Protein AF-A0A816CQQ5-F1 (afdb_monomer_lite)

Sequence (92 aa):
MAIEDAISLAICLEKNSFRIEPSFQDYYNQRFDRTKRIVNLARYLGLIVHSQNPILASIGRRFGPFMMKSERLMKMTEDEYYEKCPIPMKPL

pLDDT: mean 75.08, std 12.27, range [40.19, 94.94]

Foldseek 3Di:
DVVLLVVQLVVLCVVVVNDDVSSVVVSCVLPVVLVVVVVVVVVVLCCLCPPPDPVSVVVCVVCVVVCVPDVVNVVVVCCSVAVSRPDHDPDD

Radius of gyration: 17.67 Å; chains: 1; bounding box: 41×20×45 Å

Secondary structure (DSSP, 8-state):
-HHHHHHHHHHHHHHTTT-HHHHHHHHHHHHHHHHHHHHHHHHHHHHHHT--SHHHHHHHHHHHHHHHH-HHHHHHHHIIIIIS-SS-----

Structure (mmCIF, N/CA/C/O backbone):
data_AF-A0A816CQQ5-F1
#
_entry.id   AF-A0A816CQQ5-F1
#
loop_
_atom_site.group_PDB
_atom_site.id
_atom_site.type_symbol
_atom_site.label_atom_id
_atom_site.label_alt_id
_atom_site.label_comp_id
_atom_site.label_asym_id
_atom_site.label_entity_id
_atom_site.label_seq_id
_atom_site.pdbx_PDB_ins_code
_atom_site.Cartn_x
_atom_site.Cartn_y
_atom_site.Cartn_z
_atom_site.occupancy
_atom_site.B_iso_or_equiv
_atom_site.auth_seq_id
_atom_site.auth_comp_id
_atom_site.auth_asym_id
_atom_site.auth_atom_id
_atom_site.pdbx_PDB_model_num
ATOM 1 N N . MET A 1 1 ? -6.757 4.650 -4.550 1.00 72.00 1 MET A N 1
ATOM 2 C CA . MET A 1 1 ? -5.857 4.829 -3.383 1.00 72.00 1 MET A CA 1
ATOM 3 C C . MET A 1 1 ? -6.377 5.841 -2.370 1.00 72.00 1 MET A C 1
ATOM 5 O O . MET A 1 1 ? -6.872 5.380 -1.361 1.00 72.00 1 MET A O 1
ATOM 9 N N . ALA A 1 2 ? -6.372 7.160 -2.617 1.00 76.81 2 ALA A N 1
ATOM 10 C CA . ALA A 1 2 ? -6.735 8.146 -1.577 1.00 76.81 2 ALA A CA 1
ATOM 11 C C . ALA A 1 2 ? -8.143 7.958 -0.964 1.00 76.81 2 ALA A C 1
ATOM 13 O O . ALA A 1 2 ? -8.307 8.026 0.249 1.00 76.81 2 ALA A O 1
ATOM 14 N N . ILE A 1 3 ? -9.154 7.657 -1.788 1.00 81.00 3 ILE A N 1
ATOM 15 C CA . ILE A 1 3 ? -10.514 7.347 -1.304 1.00 81.00 3 ILE A CA 1
ATOM 16 C C . ILE A 1 3 ? -10.524 6.043 -0.490 1.00 81.00 3 ILE A C 1
ATOM 18 O O . ILE A 1 3 ? -11.216 5.945 0.520 1.00 81.00 3 ILE A O 1
ATOM 22 N N . GLU A 1 4 ? -9.720 5.052 -0.891 1.00 77.88 4 GLU A N 1
ATOM 23 C CA . GLU A 1 4 ? -9.642 3.792 -0.152 1.00 77.88 4 GLU A CA 1
ATOM 24 C C . GLU A 1 4 ? -8.974 3.951 1.213 1.00 77.88 4 GLU A C 1
ATOM 26 O O . GLU A 1 4 ? -9.366 3.311 2.187 1.00 77.88 4 GLU A O 1
ATOM 31 N N . ASP A 1 5 ? -7.955 4.803 1.264 1.00 83.56 5 ASP A N 1
ATOM 32 C CA . ASP A 1 5 ? -7.237 5.153 2.480 1.00 83.56 5 ASP A CA 1
ATOM 33 C C . ASP A 1 5 ? -8.174 5.848 3.472 1.00 83.56 5 ASP A C 1
ATOM 35 O O . ASP A 1 5 ? -8.209 5.473 4.641 1.00 83.56 5 ASP A O 1
ATOM 39 N N . ALA A 1 6 ? -9.005 6.781 2.994 1.00 85.44 6 ALA A N 1
ATOM 40 C CA . ALA A 1 6 ? -9.995 7.468 3.820 1.00 85.44 6 ALA A CA 1
ATOM 41 C C . ALA A 1 6 ? -11.024 6.502 4.435 1.00 85.44 6 ALA A C 1
ATOM 43 O O . ALA A 1 6 ? -11.301 6.576 5.630 1.00 85.44 6 ALA A O 1
ATOM 44 N N . ILE A 1 7 ? -11.555 5.564 3.645 1.00 86.75 7 ILE A N 1
ATOM 45 C CA . ILE A 1 7 ? -12.524 4.567 4.129 1.00 86.75 7 ILE A CA 1
ATOM 46 C C . ILE A 1 7 ? -11.856 3.566 5.084 1.00 86.75 7 ILE A C 1
ATOM 48 O O . ILE A 1 7 ? -12.405 3.271 6.143 1.00 86.75 7 ILE A O 1
ATOM 52 N N . SER A 1 8 ? -10.652 3.078 4.763 1.00 86.56 8 SER A N 1
ATOM 53 C CA . SER A 1 8 ? -9.914 2.159 5.645 1.00 86.56 8 SER A CA 1
ATOM 54 C C . SER A 1 8 ? -9.585 2.820 6.987 1.00 86.56 8 SER A C 1
ATOM 56 O O . SER A 1 8 ? -9.712 2.193 8.038 1.00 86.56 8 SER A O 1
ATOM 58 N N . LEU A 1 9 ? -9.204 4.102 6.968 1.00 89.75 9 LEU A N 1
ATOM 59 C CA . LEU A 1 9 ? -8.956 4.885 8.174 1.00 89.75 9 LEU A CA 1
ATOM 60 C C . LEU A 1 9 ? -10.241 5.091 8.987 1.00 89.75 9 LEU A C 1
ATOM 62 O O . LEU A 1 9 ? -10.204 4.940 10.204 1.00 89.75 9 LEU A O 1
ATOM 66 N N . ALA A 1 10 ? -11.375 5.370 8.335 1.00 89.12 10 ALA A N 1
ATOM 67 C CA . ALA A 1 10 ? -12.671 5.499 9.003 1.00 89.12 10 ALA A CA 1
ATOM 68 C C . ALA A 1 10 ? -13.080 4.206 9.734 1.00 89.12 10 ALA A C 1
ATOM 70 O O . ALA A 1 10 ? -13.469 4.260 10.898 1.00 89.12 10 ALA A O 1
ATOM 71 N N . ILE A 1 11 ? -12.895 3.041 9.103 1.00 90.00 11 ILE A N 1
ATOM 72 C CA . ILE A 1 11 ? -13.148 1.731 9.730 1.00 90.00 11 ILE A CA 1
ATOM 73 C C . ILE A 1 11 ? -12.223 1.511 10.938 1.00 90.00 11 ILE A C 1
ATOM 75 O O . ILE A 1 11 ? -12.664 1.043 11.989 1.00 90.00 11 ILE A O 1
ATOM 79 N N . CYS A 1 12 ? -10.937 1.863 10.818 1.00 90.00 12 CYS A N 1
ATOM 80 C CA . CYS A 1 12 ? -9.986 1.749 11.928 1.00 90.00 12 CYS A CA 1
ATOM 81 C C . CYS A 1 12 ? -10.351 2.674 13.096 1.00 90.00 12 CYS A C 1
ATOM 83 O O . CYS A 1 12 ? -10.196 2.273 14.251 1.00 90.00 12 CYS A O 1
ATOM 85 N N . LEU A 1 13 ? -10.855 3.877 12.798 1.00 92.75 13 LEU A N 1
ATOM 86 C CA . LEU A 1 13 ? -11.346 4.831 13.790 1.00 92.75 13 LEU A CA 1
ATOM 87 C C . LEU A 1 13 ? -12.569 4.284 14.526 1.00 92.75 13 LEU A C 1
ATOM 89 O O . LEU A 1 13 ? -12.558 4.266 15.753 1.00 92.75 13 LEU A O 1
ATOM 93 N N . GLU A 1 14 ? -13.581 3.775 13.821 1.00 93.56 14 GLU A N 1
ATOM 94 C CA . GLU A 1 14 ? -14.755 3.166 14.464 1.00 93.56 14 GLU A CA 1
ATOM 95 C C . GLU A 1 14 ? -14.369 1.974 15.352 1.00 93.56 14 GLU A C 1
ATOM 97 O O . GLU A 1 14 ? -14.765 1.914 16.519 1.00 93.56 14 GLU A O 1
ATOM 102 N N . LYS A 1 15 ? -13.527 1.063 14.841 1.00 92.38 15 LYS A N 1
ATOM 103 C CA . LYS A 1 15 ? -13.058 -0.129 15.570 1.00 92.38 15 LYS A CA 1
ATOM 104 C C . LYS A 1 15 ? -12.350 0.221 16.883 1.00 92.38 15 LYS A C 1
ATOM 106 O O . LYS A 1 15 ? -12.496 -0.496 17.869 1.00 92.38 15 LYS A O 1
ATOM 111 N N . ASN A 1 16 ? -11.586 1.311 16.902 1.00 93.25 16 ASN A N 1
ATOM 112 C CA . ASN A 1 16 ? -10.801 1.739 18.060 1.00 93.25 16 ASN A CA 1
ATOM 113 C C . ASN A 1 16 ? -11.499 2.827 18.897 1.00 93.25 16 ASN A C 1
ATOM 115 O O . ASN A 1 16 ? -10.830 3.555 19.636 1.00 93.25 16 ASN A O 1
ATOM 119 N N . SER A 1 17 ? -12.828 2.968 18.788 1.00 94.94 17 SER A N 1
ATOM 120 C CA . SER A 1 17 ? -13.611 3.986 19.510 1.00 94.94 17 SER A CA 1
ATOM 121 C C . SER A 1 17 ? -13.064 5.407 19.319 1.00 94.94 17 SER A C 1
ATOM 123 O O . SER A 1 17 ? -12.964 6.181 20.269 1.00 94.94 17 SER A O 1
ATOM 125 N N . PHE A 1 18 ? -12.659 5.727 18.090 1.00 92.31 18 PHE A N 1
ATOM 126 C CA . PHE A 1 18 ? -12.085 7.006 17.671 1.00 92.31 18 PHE A CA 1
ATOM 127 C C . PHE A 1 18 ? -10.782 7.400 18.392 1.00 92.31 18 PHE A C 1
ATOM 129 O O . PHE A 1 18 ? -10.384 8.565 18.379 1.00 92.31 18 PHE A O 1
ATOM 136 N N . ARG A 1 19 ? -10.065 6.441 18.995 1.00 93.69 19 ARG A N 1
ATOM 137 C CA . ARG A 1 19 ? -8.725 6.680 19.554 1.00 93.69 19 ARG A CA 1
ATOM 138 C C . ARG A 1 19 ? -7.700 6.797 18.432 1.00 93.69 19 ARG A C 1
ATOM 140 O O . ARG A 1 19 ? -7.505 5.845 17.680 1.00 93.69 19 ARG A O 1
ATOM 147 N N . ILE A 1 20 ? -7.017 7.937 18.347 1.00 92.44 20 ILE A N 1
ATOM 148 C CA . ILE A 1 20 ? -6.147 8.271 17.210 1.00 92.44 20 ILE A CA 1
ATOM 149 C C . ILE A 1 20 ? -4.965 7.302 17.071 1.00 92.44 20 ILE A C 1
ATOM 151 O O . ILE A 1 20 ? -4.913 6.580 16.077 1.00 92.44 20 ILE A O 1
ATOM 155 N N . GLU A 1 21 ? -4.064 7.226 18.056 1.00 93.75 21 GLU A N 1
ATOM 156 C CA . GLU A 1 21 ? -2.867 6.363 18.012 1.00 93.75 21 GLU A CA 1
ATOM 157 C C . GLU A 1 21 ? -3.134 4.914 17.554 1.00 93.75 21 GLU A C 1
ATOM 159 O O . GLU A 1 21 ? -2.546 4.483 16.558 1.00 93.75 21 GLU A O 1
ATOM 164 N N . PRO A 1 22 ? -4.026 4.143 18.212 1.00 92.56 22 PRO A N 1
ATOM 165 C CA . PRO A 1 22 ? -4.263 2.755 17.823 1.00 92.56 22 PRO A CA 1
ATOM 166 C C . PRO A 1 22 ? -4.936 2.641 16.449 1.00 92.56 22 PRO A C 1
ATOM 168 O O . PRO A 1 22 ? -4.648 1.699 15.714 1.00 92.56 22 PRO A O 1
ATOM 171 N N . SER A 1 23 ? -5.765 3.616 16.054 1.00 90.31 23 SER A N 1
ATOM 172 C CA . SER A 1 23 ? -6.380 3.642 14.719 1.00 90.31 23 SER A CA 1
ATOM 173 C C . SER A 1 23 ? -5.348 3.841 13.620 1.00 90.31 23 SER A C 1
ATOM 175 O O . SER A 1 23 ? -5.401 3.159 12.599 1.00 90.31 23 SER A O 1
ATOM 177 N N . PHE A 1 24 ? -4.395 4.752 13.829 1.00 92.12 24 PHE A N 1
ATOM 178 C CA . PHE A 1 24 ? -3.312 4.989 12.879 1.00 92.12 24 PHE A CA 1
ATOM 179 C C . PHE A 1 24 ? -2.364 3.796 12.787 1.00 92.12 24 PHE A C 1
ATOM 181 O O . PHE A 1 24 ? -1.937 3.456 11.684 1.00 92.12 24 PHE A O 1
ATOM 188 N N . GLN A 1 25 ? -2.074 3.126 13.906 1.00 92.81 25 GLN A N 1
ATOM 189 C CA . GLN A 1 25 ? -1.246 1.922 13.902 1.00 92.81 25 GLN A CA 1
ATOM 190 C C . GLN A 1 25 ? -1.921 0.768 13.145 1.00 92.81 25 GLN A C 1
ATOM 192 O O . GLN A 1 25 ? -1.287 0.137 12.297 1.00 92.81 25 GLN A O 1
ATOM 197 N N . ASP A 1 26 ? -3.210 0.521 13.398 1.00 88.62 26 ASP A N 1
ATOM 198 C CA . ASP A 1 26 ? -3.987 -0.505 12.692 1.00 88.62 26 ASP A CA 1
ATOM 199 C C . ASP A 1 26 ? -4.115 -0.190 11.196 1.00 88.62 26 ASP A C 1
ATOM 201 O O . ASP A 1 26 ? -3.961 -1.082 10.358 1.00 88.62 26 ASP A O 1
ATOM 205 N N . TYR A 1 27 ? -4.357 1.075 10.847 1.00 90.12 27 TYR A N 1
ATOM 206 C CA . TYR A 1 27 ? -4.402 1.542 9.463 1.00 90.12 27 TYR A CA 1
ATOM 207 C C . TYR A 1 27 ? -3.051 1.360 8.754 1.00 90.12 27 TYR A C 1
ATOM 209 O O . TYR A 1 27 ? -2.995 0.829 7.641 1.00 90.12 27 TYR A O 1
ATOM 217 N N . TYR A 1 28 ? -1.949 1.747 9.406 1.00 87.88 28 TYR A N 1
ATOM 218 C CA . TYR A 1 28 ? -0.597 1.584 8.875 1.00 87.88 28 TYR A CA 1
ATOM 219 C C . TYR A 1 28 ? -0.288 0.111 8.598 1.00 87.88 28 TYR A C 1
ATOM 221 O O . TYR A 1 28 ? 0.135 -0.224 7.493 1.00 87.88 28 TYR A O 1
ATOM 229 N N . ASN A 1 29 ? -0.574 -0.779 9.551 1.00 87.06 29 ASN A N 1
ATOM 230 C CA . ASN A 1 29 ? -0.340 -2.215 9.395 1.00 87.06 29 ASN A CA 1
ATOM 231 C C . ASN A 1 29 ? -1.136 -2.811 8.220 1.00 87.06 29 ASN A C 1
ATOM 233 O O . ASN A 1 29 ? -0.635 -3.683 7.515 1.00 87.06 29 ASN A O 1
ATOM 237 N N . GLN A 1 30 ? -2.354 -2.323 7.971 1.00 80.44 30 GLN A N 1
ATOM 238 C CA . GLN A 1 30 ? -3.191 -2.791 6.863 1.00 80.44 30 GLN A CA 1
ATOM 239 C C . GLN A 1 30 ? -2.740 -2.268 5.491 1.00 80.44 30 GLN A C 1
ATOM 241 O O . GLN A 1 30 ? -2.886 -2.963 4.484 1.00 80.44 30 GLN A O 1
ATOM 246 N N . ARG A 1 31 ? -2.217 -1.036 5.414 1.00 82.19 31 ARG A N 1
ATOM 247 C CA . ARG A 1 31 ? -1.982 -0.346 4.129 1.00 82.19 31 ARG A CA 1
ATOM 248 C C . ARG A 1 31 ? -0.518 -0.256 3.717 1.00 82.19 31 ARG A C 1
ATOM 250 O O . ARG A 1 31 ? -0.244 -0.216 2.516 1.00 82.19 31 ARG A O 1
ATOM 257 N N . PHE A 1 32 ? 0.423 -0.256 4.661 1.00 83.94 32 PHE A N 1
ATOM 258 C CA . PHE A 1 32 ? 1.834 0.030 4.390 1.00 83.94 32 PHE A CA 1
ATOM 259 C C .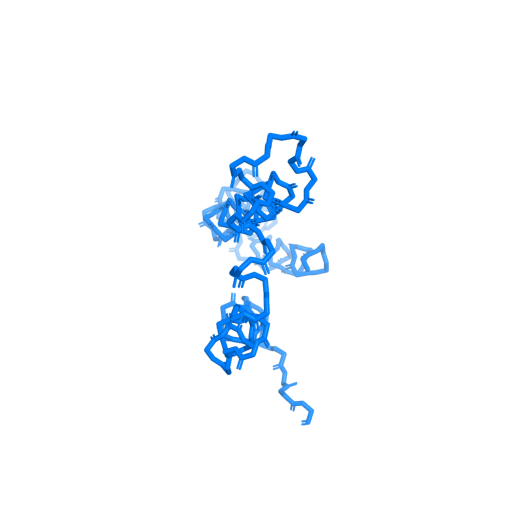 PHE A 1 32 ? 2.436 -0.888 3.323 1.00 83.94 32 PHE A C 1
ATOM 261 O O . PHE A 1 32 ? 3.022 -0.405 2.353 1.00 83.94 32 PHE A O 1
ATOM 268 N N . ASP A 1 33 ? 2.237 -2.201 3.443 1.00 79.25 33 ASP A N 1
ATOM 269 C CA . ASP A 1 33 ? 2.817 -3.163 2.505 1.00 79.25 33 ASP A CA 1
ATOM 270 C C . ASP A 1 33 ? 2.260 -3.011 1.087 1.00 79.25 33 ASP A C 1
ATOM 272 O O . ASP A 1 33 ? 3.008 -3.122 0.110 1.00 79.25 33 ASP A O 1
ATOM 276 N N . ARG A 1 34 ? 0.963 -2.711 0.947 1.00 76.88 34 ARG A N 1
ATOM 277 C CA . ARG A 1 34 ? 0.342 -2.472 -0.364 1.00 76.88 34 ARG A CA 1
ATOM 278 C C . ARG A 1 34 ? 0.869 -1.188 -0.990 1.00 76.88 34 ARG A C 1
ATOM 280 O O . ARG A 1 34 ? 1.337 -1.217 -2.129 1.00 76.88 34 ARG A O 1
ATOM 287 N N . THR A 1 35 ? 0.878 -0.092 -0.236 1.00 80.56 35 THR A N 1
ATOM 288 C CA . THR A 1 35 ? 1.411 1.194 -0.703 1.00 80.56 35 THR A CA 1
ATOM 289 C C . THR A 1 35 ? 2.875 1.060 -1.111 1.00 80.56 35 THR A C 1
ATOM 291 O O . THR A 1 35 ? 3.258 1.500 -2.193 1.00 80.56 35 THR A O 1
ATOM 294 N N . LYS A 1 36 ? 3.691 0.365 -0.312 1.00 81.38 36 LYS A N 1
ATOM 295 C CA . LYS A 1 36 ? 5.101 0.104 -0.621 1.00 81.38 36 LYS A CA 1
ATOM 296 C C . LYS A 1 36 ? 5.272 -0.681 -1.922 1.00 81.38 36 LYS A C 1
ATOM 298 O O . LYS A 1 36 ? 6.131 -0.324 -2.727 1.00 81.38 36 LYS A O 1
ATOM 303 N N . ARG A 1 37 ? 4.472 -1.729 -2.160 1.00 78.75 37 ARG A N 1
ATOM 304 C CA . ARG A 1 37 ? 4.519 -2.500 -3.417 1.00 78.75 37 ARG A CA 1
ATOM 305 C C . ARG A 1 37 ? 4.168 -1.637 -4.627 1.00 78.75 37 ARG A C 1
ATOM 307 O O . ARG A 1 37 ? 4.928 -1.640 -5.592 1.00 78.75 37 ARG A O 1
ATOM 314 N N . ILE A 1 38 ? 3.078 -0.873 -4.557 1.00 76.88 38 ILE A N 1
ATOM 315 C CA . ILE A 1 38 ? 2.617 -0.017 -5.662 1.00 76.88 38 ILE A CA 1
ATOM 316 C C . ILE A 1 38 ? 3.640 1.084 -5.963 1.00 76.88 38 ILE A C 1
ATOM 318 O O . ILE A 1 38 ? 4.023 1.266 -7.117 1.00 76.88 38 ILE A O 1
ATOM 322 N N . VAL A 1 39 ? 4.142 1.776 -4.936 1.00 80.38 39 VAL A N 1
ATOM 323 C CA . VAL A 1 39 ? 5.158 2.831 -5.093 1.00 80.38 39 VAL A CA 1
ATOM 324 C C . VAL A 1 39 ? 6.448 2.265 -5.684 1.00 80.38 39 VAL A C 1
ATOM 326 O O . VAL A 1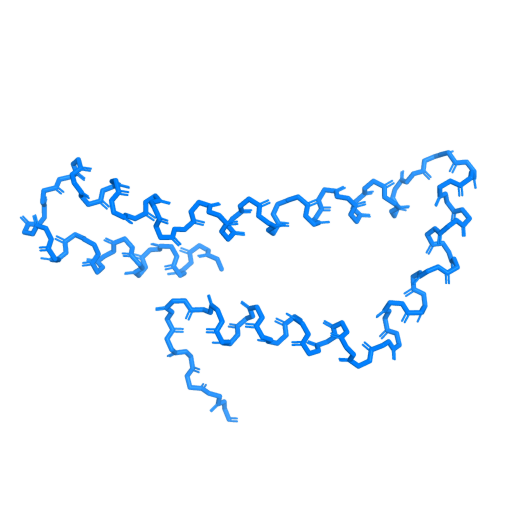 39 ? 7.017 2.858 -6.600 1.00 80.38 39 VAL A O 1
ATOM 329 N N . ASN A 1 40 ? 6.902 1.099 -5.215 1.00 77.88 40 ASN A N 1
ATOM 330 C CA . ASN A 1 40 ? 8.087 0.453 -5.774 1.00 77.88 40 ASN A CA 1
ATOM 331 C C . ASN A 1 40 ? 7.885 0.065 -7.239 1.00 77.88 40 ASN A C 1
ATOM 333 O O . ASN A 1 40 ? 8.757 0.350 -8.056 1.00 77.88 40 ASN A O 1
ATOM 337 N N . LEU A 1 41 ? 6.743 -0.534 -7.583 1.00 76.00 41 LEU A N 1
ATOM 338 C CA . LEU A 1 41 ? 6.417 -0.892 -8.960 1.00 76.00 41 LEU A CA 1
ATOM 339 C C . LEU A 1 41 ? 6.411 0.348 -9.865 1.00 76.00 41 LEU A C 1
ATOM 341 O O . LEU A 1 41 ? 7.083 0.352 -10.895 1.00 76.00 41 LEU A O 1
ATOM 345 N N . ALA A 1 42 ? 5.727 1.417 -9.448 1.00 77.25 42 ALA A N 1
ATOM 346 C CA . ALA A 1 42 ? 5.682 2.682 -10.175 1.00 77.25 42 ALA A CA 1
ATOM 347 C C . ALA A 1 42 ? 7.084 3.280 -10.364 1.00 77.25 42 ALA A C 1
ATOM 349 O O . ALA A 1 42 ? 7.430 3.721 -11.459 1.00 77.25 42 ALA A O 1
ATOM 350 N N . ARG A 1 43 ? 7.930 3.225 -9.327 1.00 77.75 43 ARG A N 1
ATOM 351 C CA . ARG A 1 43 ? 9.324 3.678 -9.391 1.00 77.75 43 ARG A CA 1
ATOM 352 C C . ARG A 1 43 ? 10.143 2.868 -10.394 1.00 77.75 43 ARG A C 1
ATOM 354 O O . ARG A 1 43 ? 10.847 3.457 -11.209 1.00 77.75 43 ARG A O 1
ATOM 361 N N . TYR A 1 44 ? 10.064 1.538 -10.359 1.00 76.94 44 TYR A N 1
ATOM 362 C CA . TYR A 1 44 ? 10.804 0.682 -11.292 1.00 76.94 44 TYR A CA 1
ATOM 363 C C . TYR A 1 44 ? 10.338 0.874 -12.735 1.00 76.94 44 TYR A C 1
ATOM 365 O O . TYR A 1 44 ? 11.173 0.995 -13.629 1.00 76.94 44 TYR A O 1
ATOM 373 N N . LEU A 1 45 ? 9.027 0.973 -12.962 1.00 73.31 45 LEU A N 1
ATOM 374 C CA . LEU A 1 45 ? 8.474 1.272 -14.281 1.00 73.31 45 LEU A CA 1
ATOM 375 C C . LEU A 1 45 ? 8.937 2.643 -14.780 1.00 73.31 45 LEU A C 1
ATOM 377 O O . LEU A 1 45 ? 9.414 2.741 -15.906 1.00 73.31 45 LEU A O 1
ATOM 381 N N . GLY A 1 46 ? 8.892 3.675 -13.934 1.00 73.00 46 GLY A N 1
ATOM 382 C CA . GLY A 1 46 ? 9.390 5.009 -14.274 1.00 73.00 46 GLY A CA 1
ATOM 383 C C . GLY A 1 46 ? 10.875 5.007 -14.652 1.00 73.00 46 GLY A C 1
ATOM 384 O O . GLY A 1 46 ? 11.254 5.610 -15.653 1.00 73.00 46 GLY A O 1
ATOM 385 N N . LEU A 1 47 ? 11.709 4.267 -13.913 1.00 75.75 47 LEU A N 1
ATOM 386 C CA . LEU A 1 47 ? 13.134 4.112 -14.223 1.00 75.75 47 LEU A CA 1
ATOM 387 C C . LEU A 1 47 ? 13.383 3.395 -15.553 1.00 75.75 47 LEU A C 1
ATOM 389 O O . LEU A 1 47 ? 14.342 3.732 -16.240 1.00 75.75 47 LEU A O 1
ATOM 393 N N . ILE A 1 48 ? 12.552 2.416 -15.913 1.00 70.38 48 ILE A N 1
ATOM 394 C CA . ILE A 1 48 ? 12.671 1.673 -17.175 1.00 70.38 48 ILE A CA 1
ATOM 395 C C . ILE A 1 48 ? 12.198 2.531 -18.355 1.00 70.38 48 ILE A C 1
ATOM 397 O O . ILE A 1 48 ? 12.861 2.567 -19.390 1.00 70.38 48 ILE A O 1
ATOM 401 N N . VAL A 1 49 ? 11.075 3.235 -18.200 1.00 70.50 49 VAL A N 1
ATOM 402 C CA . VAL A 1 49 ? 10.446 4.034 -19.263 1.00 70.50 49 VAL A CA 1
ATOM 403 C C . VAL A 1 49 ? 11.231 5.311 -19.558 1.00 70.50 49 VAL A C 1
ATOM 405 O O . VAL A 1 49 ? 11.397 5.668 -20.721 1.00 70.50 49 VAL A O 1
ATOM 408 N N . HIS A 1 50 ? 11.755 5.980 -18.529 1.00 72.44 50 HIS A N 1
ATOM 409 C CA . HIS A 1 50 ? 12.494 7.240 -18.671 1.00 72.44 50 HIS A CA 1
ATOM 410 C C . HIS A 1 50 ? 14.015 7.065 -18.603 1.00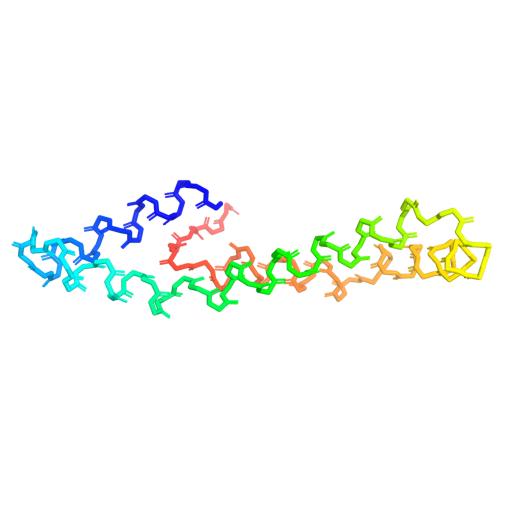 72.44 50 HIS A C 1
ATOM 412 O O . HIS A 1 50 ? 14.748 8.039 -18.421 1.00 72.44 50 HIS A O 1
ATOM 418 N N . SER A 1 51 ? 14.515 5.832 -18.734 1.00 72.00 51 SER A N 1
ATOM 419 C CA . SER A 1 51 ? 15.954 5.589 -18.701 1.00 72.00 51 SER A CA 1
ATOM 420 C C . SER A 1 51 ? 16.659 6.260 -19.877 1.00 72.00 51 SER A C 1
ATOM 422 O O . SER A 1 51 ? 16.382 5.952 -21.035 1.00 72.00 51 SER A O 1
ATOM 424 N N . GLN A 1 52 ? 17.642 7.110 -19.583 1.00 70.06 52 GLN A N 1
ATOM 425 C CA . GLN A 1 52 ? 18.593 7.607 -20.584 1.00 70.06 52 GLN A CA 1
ATOM 426 C C . GLN A 1 52 ? 19.722 6.599 -20.860 1.00 70.06 52 GLN A C 1
ATOM 428 O O . GLN A 1 52 ? 20.525 6.795 -21.769 1.00 70.06 52 GLN A O 1
ATOM 433 N N . ASN A 1 53 ? 19.794 5.504 -20.092 1.00 78.88 53 ASN A N 1
ATOM 434 C CA . ASN A 1 53 ? 20.789 4.463 -20.301 1.00 78.88 53 ASN A CA 1
ATOM 435 C C . ASN A 1 53 ? 20.353 3.556 -21.473 1.00 78.88 53 ASN A C 1
ATOM 437 O O . ASN A 1 53 ? 19.282 2.945 -21.402 1.00 78.88 53 ASN A O 1
ATOM 441 N N . PRO A 1 54 ? 21.168 3.412 -22.534 1.00 74.94 54 PRO A N 1
ATOM 442 C CA . PRO A 1 54 ? 20.794 2.673 -23.740 1.00 74.94 54 PRO A CA 1
ATOM 443 C C . PRO A 1 54 ? 20.500 1.186 -23.489 1.00 74.94 54 PRO A C 1
ATOM 445 O O . PRO A 1 54 ? 19.666 0.609 -24.186 1.00 74.94 54 PRO A O 1
ATOM 448 N N . ILE A 1 55 ? 21.115 0.570 -22.472 1.00 76.12 55 ILE A N 1
ATOM 449 C CA . ILE A 1 55 ? 20.867 -0.835 -22.110 1.00 76.12 55 ILE A CA 1
ATOM 450 C C . ILE A 1 55 ? 19.463 -0.985 -21.509 1.00 76.12 55 ILE A C 1
ATOM 452 O O . ILE A 1 55 ? 18.668 -1.807 -21.966 1.00 76.12 55 ILE A O 1
ATOM 456 N N . LEU A 1 56 ? 19.123 -0.146 -20.529 1.00 69.62 56 LEU A N 1
ATOM 457 C CA . LEU A 1 56 ? 17.806 -0.143 -19.882 1.00 69.62 56 LEU A CA 1
ATOM 458 C C . LEU A 1 56 ? 16.694 0.297 -20.843 1.00 69.62 56 LEU A C 1
ATOM 460 O O . LEU A 1 56 ? 15.619 -0.296 -20.838 1.00 69.62 56 LEU A O 1
ATOM 464 N N . ALA A 1 57 ? 16.967 1.256 -21.730 1.00 69.69 57 ALA A N 1
ATOM 465 C CA . ALA A 1 57 ? 16.033 1.682 -22.771 1.00 69.69 57 ALA A CA 1
ATOM 466 C C . ALA A 1 57 ? 15.747 0.574 -23.805 1.00 69.69 57 ALA A C 1
ATOM 468 O O . ALA A 1 57 ? 14.650 0.508 -24.365 1.00 69.69 57 ALA A O 1
ATOM 469 N N . SER A 1 58 ? 16.719 -0.304 -24.069 1.00 72.44 58 SER A N 1
ATOM 470 C CA . SER A 1 58 ? 16.544 -1.463 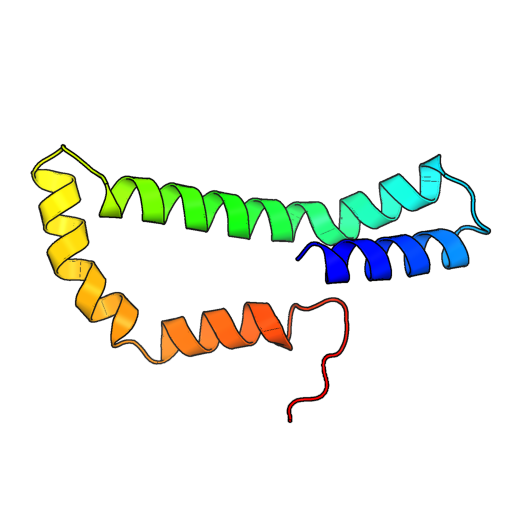-24.952 1.00 72.44 58 SER A CA 1
ATOM 471 C C . SER A 1 58 ? 15.734 -2.573 -24.268 1.00 72.44 58 SER A C 1
ATOM 473 O O . SER A 1 58 ? 14.824 -3.144 -24.872 1.00 72.44 58 SER A O 1
ATOM 475 N N . ILE A 1 59 ? 15.975 -2.807 -22.971 1.00 73.50 59 ILE A N 1
ATOM 476 C CA . ILE A 1 59 ? 15.159 -3.708 -22.140 1.00 73.50 59 ILE A CA 1
ATOM 477 C C . ILE A 1 59 ? 13.709 -3.208 -22.082 1.00 73.50 59 ILE A C 1
ATOM 479 O O . ILE A 1 59 ? 12.796 -3.981 -22.363 1.00 73.50 59 ILE A O 1
ATOM 483 N N . GLY A 1 60 ? 13.486 -1.918 -21.809 1.00 67.94 60 GLY A N 1
ATOM 484 C CA . GLY A 1 60 ? 12.154 -1.309 -21.765 1.00 67.94 60 GLY A CA 1
ATOM 485 C C . GLY A 1 60 ? 11.393 -1.413 -23.088 1.00 67.94 60 GLY A C 1
ATOM 486 O O . GLY A 1 60 ? 10.221 -1.782 -23.092 1.00 67.94 60 GLY A O 1
ATOM 487 N N . ARG A 1 61 ? 12.061 -1.195 -24.230 1.00 70.56 61 ARG A N 1
ATOM 488 C CA . ARG A 1 61 ? 11.452 -1.359 -25.565 1.00 70.56 61 ARG A CA 1
ATOM 489 C C . ARG A 1 61 ? 11.093 -2.806 -25.905 1.00 70.56 61 ARG A C 1
ATOM 491 O O . ARG A 1 61 ? 10.129 -3.031 -26.629 1.00 70.56 61 ARG A O 1
ATOM 498 N N . ARG A 1 62 ? 11.842 -3.784 -25.388 1.00 68.69 62 ARG A N 1
ATOM 499 C CA . ARG A 1 62 ? 11.611 -5.214 -25.650 1.00 68.69 62 ARG A CA 1
ATOM 500 C C . ARG A 1 62 ? 10.579 -5.825 -24.700 1.00 68.69 62 ARG A C 1
ATOM 502 O O . ARG A 1 62 ? 9.766 -6.638 -25.127 1.00 68.69 62 ARG A O 1
ATOM 509 N N . PHE A 1 63 ? 10.582 -5.405 -23.435 1.00 65.75 63 PHE A N 1
ATOM 510 C CA . PHE A 1 63 ? 9.646 -5.878 -22.413 1.00 65.75 63 PHE A CA 1
ATOM 511 C C . PHE A 1 63 ? 8.328 -5.105 -22.382 1.00 65.75 63 PHE A C 1
ATOM 513 O O . PHE A 1 63 ? 7.320 -5.696 -22.019 1.00 65.75 63 PHE A O 1
ATOM 520 N N . GLY A 1 64 ? 8.290 -3.834 -22.788 1.00 65.12 64 GLY A N 1
ATOM 521 C CA . GLY A 1 64 ? 7.068 -3.019 -22.797 1.00 65.12 64 GLY A CA 1
ATOM 522 C C . GLY A 1 64 ? 5.907 -3.661 -23.572 1.00 65.12 64 GLY A C 1
ATOM 523 O O . GLY A 1 64 ? 4.839 -3.857 -22.990 1.00 65.12 64 GLY A O 1
ATOM 524 N N . PRO A 1 65 ? 6.107 -4.089 -24.835 1.00 67.62 65 PRO A N 1
ATOM 525 C CA . PRO A 1 65 ? 5.076 -4.775 -25.611 1.00 67.62 65 PRO A CA 1
ATOM 526 C C . PRO A 1 65 ? 4.702 -6.146 -25.037 1.00 67.62 65 PRO A C 1
ATOM 528 O O . PRO A 1 65 ? 3.549 -6.547 -25.134 1.00 67.62 65 PRO A O 1
ATOM 531 N N . PHE A 1 66 ? 5.657 -6.868 -24.442 1.00 64.88 66 PHE A N 1
ATOM 532 C CA . PHE A 1 66 ? 5.421 -8.181 -23.833 1.00 64.88 66 PHE A CA 1
ATOM 533 C C . PHE A 1 66 ? 4.605 -8.073 -22.537 1.00 64.88 66 PHE A C 1
ATOM 535 O O . PHE A 1 66 ? 3.644 -8.812 -22.351 1.00 64.88 66 PHE A O 1
ATOM 542 N N . MET A 1 67 ? 4.937 -7.108 -21.677 1.00 61.75 67 MET A N 1
ATOM 543 C CA . MET A 1 67 ? 4.209 -6.810 -20.442 1.00 61.75 67 MET A CA 1
ATOM 544 C C . MET A 1 67 ? 2.787 -6.329 -20.751 1.00 61.75 67 MET A C 1
ATOM 546 O O . MET A 1 67 ? 1.846 -6.836 -20.148 1.00 61.75 67 MET A O 1
ATOM 550 N N . MET A 1 68 ? 2.615 -5.431 -21.733 1.00 61.47 68 MET A N 1
ATOM 551 C CA . MET A 1 68 ? 1.294 -4.939 -22.152 1.00 61.47 68 MET A CA 1
ATOM 552 C C . MET A 1 68 ? 0.440 -5.984 -22.880 1.00 61.47 68 MET A C 1
ATOM 554 O O . MET A 1 68 ? -0.778 -5.947 -22.759 1.00 61.47 68 MET A O 1
ATOM 558 N N . LYS A 1 69 ? 1.044 -6.920 -23.625 1.00 60.81 69 LYS A N 1
ATOM 559 C CA . LYS A 1 69 ? 0.309 -8.020 -24.277 1.00 60.81 69 LYS A CA 1
ATOM 560 C C . LYS A 1 69 ? 0.014 -9.196 -23.353 1.00 60.81 69 LYS A C 1
ATOM 562 O O . LYS A 1 69 ? -0.741 -10.082 -23.741 1.00 60.81 69 LYS A O 1
ATOM 567 N N . SER A 1 70 ? 0.624 -9.259 -22.172 1.00 61.50 70 SER A N 1
ATOM 568 C CA . SER A 1 70 ? 0.356 -10.363 -21.261 1.00 61.50 70 SER A CA 1
ATOM 569 C C . SER A 1 70 ? -0.963 -10.110 -20.528 1.00 61.50 70 SER A C 1
ATOM 571 O O . SER A 1 70 ? -1.059 -9.219 -19.687 1.00 61.50 70 SER A O 1
ATOM 573 N N . GLU A 1 71 ? -1.973 -10.939 -20.800 1.00 64.25 71 GLU A N 1
ATOM 574 C CA . GLU A 1 71 ? -3.212 -10.995 -20.004 1.00 64.25 71 GLU A CA 1
ATOM 575 C C . GLU A 1 71 ? -2.917 -11.134 -18.504 1.00 64.25 71 GLU A C 1
ATOM 577 O O . GLU A 1 71 ? -3.674 -10.656 -17.669 1.00 64.25 71 GLU A O 1
ATOM 582 N N . ARG A 1 72 ? -1.773 -11.737 -18.150 1.00 64.94 72 ARG A N 1
ATOM 583 C CA . ARG A 1 72 ? -1.280 -11.837 -16.773 1.00 64.94 72 ARG A CA 1
ATOM 584 C C . ARG A 1 72 ? -1.047 -10.490 -16.105 1.00 64.94 72 ARG A C 1
ATOM 586 O O . ARG A 1 72 ? -1.306 -10.396 -14.913 1.00 64.94 72 ARG A O 1
ATOM 593 N N . LEU A 1 73 ? -0.549 -9.478 -16.818 1.00 66.00 73 LEU A N 1
ATOM 594 C CA . LEU A 1 73 ? -0.333 -8.164 -16.216 1.00 66.00 73 LEU A CA 1
ATOM 595 C C . LEU A 1 73 ? -1.665 -7.470 -15.955 1.00 66.00 73 LEU A C 1
ATOM 597 O O . LEU A 1 73 ? -1.846 -6.907 -14.880 1.00 66.00 73 LEU A O 1
ATOM 601 N N . MET A 1 74 ? -2.604 -7.555 -16.906 1.00 65.31 74 MET A N 1
ATOM 602 C CA . MET A 1 74 ? -3.961 -7.041 -16.703 1.00 65.31 74 MET A CA 1
ATOM 603 C C . MET A 1 74 ? -4.644 -7.761 -15.543 1.00 65.31 74 MET A C 1
ATOM 605 O O . MET A 1 74 ? -5.097 -7.077 -14.638 1.00 65.31 74 MET A O 1
ATOM 609 N N . LYS A 1 75 ? -4.575 -9.097 -15.472 1.00 69.50 75 LYS A N 1
ATOM 610 C CA . LYS A 1 75 ? -5.075 -9.871 -14.324 1.00 69.50 75 LYS A CA 1
ATOM 611 C C . LYS A 1 75 ? -4.410 -9.501 -13.005 1.00 69.50 75 LYS A C 1
ATOM 613 O O . LYS A 1 75 ? -5.097 -9.321 -12.020 1.00 69.50 75 LYS A O 1
ATOM 618 N N . MET A 1 76 ? -3.089 -9.327 -12.966 1.00 67.75 76 MET A N 1
ATOM 619 C CA . MET A 1 76 ? -2.406 -8.857 -11.752 1.00 67.75 76 MET A CA 1
ATOM 620 C C . MET A 1 76 ? -2.872 -7.463 -11.335 1.00 67.75 76 MET A C 1
ATOM 622 O O . MET A 1 76 ? -2.922 -7.159 -10.146 1.00 67.75 76 MET A O 1
ATOM 626 N N . THR A 1 77 ? -3.174 -6.608 -12.311 1.00 65.81 77 THR A N 1
ATOM 627 C CA . THR A 1 77 ? -3.682 -5.261 -12.058 1.00 65.81 77 THR A CA 1
ATOM 628 C C . THR A 1 77 ? -5.119 -5.336 -11.550 1.00 65.81 77 THR A C 1
ATOM 630 O O . THR A 1 77 ? -5.427 -4.695 -10.555 1.00 65.81 77 THR A O 1
ATOM 633 N N . GLU A 1 78 ? -5.966 -6.166 -12.161 1.00 67.94 78 GLU A N 1
ATOM 634 C CA . GLU A 1 78 ? -7.326 -6.464 -11.705 1.00 67.94 78 GLU A CA 1
ATOM 635 C C . GLU A 1 78 ? -7.327 -7.060 -10.294 1.00 67.94 78 GLU A C 1
ATOM 637 O O . GLU A 1 78 ? -8.002 -6.525 -9.425 1.00 67.94 78 GLU A O 1
ATOM 642 N N . ASP A 1 79 ? -6.508 -8.071 -10.008 1.0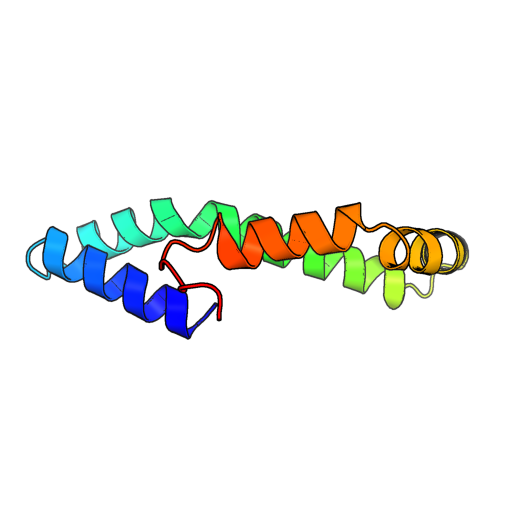0 71.19 79 ASP A N 1
ATOM 643 C CA . ASP A 1 79 ? -6.362 -8.659 -8.672 1.00 71.19 79 ASP A CA 1
ATOM 644 C C . ASP A 1 79 ? -5.915 -7.606 -7.645 1.00 71.19 79 ASP A C 1
ATOM 646 O O . ASP A 1 79 ? -6.409 -7.559 -6.516 1.00 71.19 79 ASP A O 1
ATOM 650 N N . GLU A 1 80 ? -4.984 -6.717 -8.010 1.00 66.00 80 GLU A N 1
ATOM 651 C CA . GLU A 1 80 ? -4.544 -5.647 -7.112 1.00 66.00 80 GLU A CA 1
ATOM 652 C C . GLU A 1 80 ? -5.627 -4.565 -6.926 1.00 66.00 80 GLU A C 1
ATOM 654 O O . GLU A 1 80 ? -5.663 -3.944 -5.863 1.00 66.00 80 GLU A O 1
ATOM 659 N N . TYR A 1 81 ? -6.505 -4.337 -7.911 1.00 64.19 81 TYR A N 1
ATOM 660 C CA . TYR A 1 81 ? -7.586 -3.340 -7.868 1.00 64.19 81 TYR A CA 1
ATOM 661 C C . TYR A 1 81 ? -8.894 -3.845 -7.256 1.00 64.19 81 TYR A C 1
ATOM 663 O O . TYR A 1 81 ? -9.601 -3.043 -6.650 1.00 64.19 81 TYR A O 1
ATOM 671 N N . TYR A 1 82 ? -9.213 -5.129 -7.401 1.00 64.88 82 TYR A N 1
ATOM 672 C CA . TYR A 1 82 ? -10.482 -5.726 -6.987 1.00 64.88 82 TYR A CA 1
ATOM 673 C C . TYR A 1 82 ? -10.305 -6.666 -5.798 1.00 64.88 82 TYR A C 1
ATOM 675 O O . TYR A 1 82 ? -10.952 -6.463 -4.775 1.00 64.88 82 TYR A O 1
ATOM 683 N N . GLU A 1 83 ? -9.400 -7.644 -5.876 1.00 65.44 83 GLU A N 1
ATOM 684 C CA . GLU A 1 83 ? -9.264 -8.654 -4.815 1.00 65.44 83 GLU A CA 1
ATOM 685 C C . GLU A 1 83 ? -8.495 -8.144 -3.595 1.00 65.44 83 GLU A C 1
ATOM 687 O O . GLU A 1 83 ? -8.860 -8.413 -2.454 1.00 65.44 83 GLU A O 1
ATOM 692 N N . LYS A 1 84 ? -7.431 -7.369 -3.814 1.00 64.19 84 LYS A N 1
ATOM 693 C CA . LYS A 1 84 ? -6.623 -6.784 -2.728 1.00 64.19 84 LYS A CA 1
ATOM 694 C C . LYS A 1 84 ? -7.080 -5.385 -2.332 1.00 64.19 84 LYS A C 1
ATOM 696 O O . LYS A 1 84 ? -6.405 -4.702 -1.549 1.00 64.19 84 LYS A O 1
ATOM 701 N N . CYS A 1 85 ? -8.206 -4.932 -2.880 1.00 59.91 85 CYS A N 1
ATOM 702 C CA . CYS A 1 85 ? -8.854 -3.731 -2.395 1.00 59.91 85 CYS A CA 1
ATOM 703 C C . CYS A 1 85 ? -9.465 -4.023 -1.022 1.00 59.91 85 CYS A C 1
ATOM 705 O O . CYS A 1 85 ? -10.339 -4.878 -0.927 1.00 59.91 85 CYS A O 1
ATOM 707 N N . PRO A 1 86 ? -9.063 -3.317 0.053 1.00 60.78 86 PRO A N 1
ATOM 708 C CA . PRO A 1 86 ? -9.675 -3.503 1.369 1.00 60.78 86 PRO A CA 1
ATOM 709 C C . PRO A 1 86 ? -11.131 -3.022 1.406 1.00 60.78 86 PRO A C 1
ATOM 711 O O . PRO A 1 86 ? -11.799 -3.152 2.426 1.00 60.78 86 PRO A O 1
ATOM 714 N N . ILE A 1 87 ? -11.617 -2.447 0.305 1.00 60.97 87 ILE A N 1
ATOM 715 C CA . ILE A 1 87 ? -12.987 -1.999 0.142 1.00 60.97 87 ILE A CA 1
ATOM 716 C C . ILE A 1 87 ? -13.579 -2.848 -0.969 1.00 60.97 87 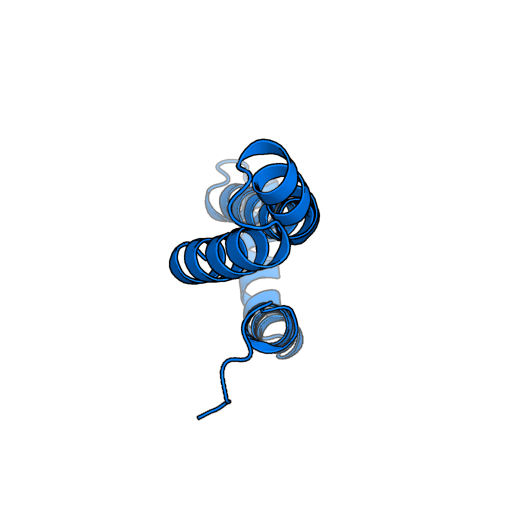ILE A C 1
ATOM 718 O O . ILE A 1 87 ? -13.106 -2.748 -2.105 1.00 60.97 87 ILE A O 1
ATOM 722 N N . PRO A 1 88 ? -14.590 -3.673 -0.669 1.00 54.53 88 PRO A N 1
ATOM 723 C CA . PRO A 1 88 ? -15.245 -4.477 -1.681 1.00 54.53 88 PRO A CA 1
ATOM 724 C C . PRO A 1 88 ? -15.932 -3.540 -2.677 1.00 54.53 88 PRO A C 1
ATOM 726 O O . PRO A 1 88 ? -17.014 -3.011 -2.424 1.00 54.53 88 PRO A O 1
ATOM 729 N N . MET A 1 89 ? -15.286 -3.305 -3.816 1.00 51.06 89 MET A N 1
ATOM 730 C CA . MET A 1 89 ? -15.945 -2.712 -4.968 1.00 51.06 89 MET A CA 1
ATOM 731 C C . MET A 1 89 ? -16.728 -3.841 -5.624 1.00 51.06 89 MET A C 1
ATOM 733 O O . MET A 1 89 ? -16.130 -4.811 -6.088 1.00 51.06 89 MET A O 1
ATOM 737 N N . LYS A 1 90 ? -18.064 -3.761 -5.625 1.00 43.41 90 LYS A N 1
ATOM 738 C CA . LYS A 1 90 ? -18.858 -4.677 -6.449 1.00 43.41 90 LYS A CA 1
ATOM 739 C C . LYS A 1 90 ? -18.375 -4.526 -7.898 1.00 43.41 90 LYS A C 1
ATOM 741 O O . LYS A 1 90 ? -18.336 -3.386 -8.368 1.00 43.41 90 LYS A O 1
ATOM 746 N N . PRO A 1 91 ? -17.991 -5.615 -8.588 1.00 44.34 91 PRO A N 1
ATOM 747 C CA . PRO A 1 91 ? -17.787 -5.542 -10.026 1.00 44.34 91 PRO A CA 1
ATOM 748 C C . PRO A 1 91 ? -19.107 -5.085 -10.664 1.00 44.34 91 PRO A C 1
ATOM 750 O O . PRO A 1 91 ? -20.178 -5.525 -10.235 1.00 44.34 91 PRO A O 1
ATOM 753 N N . LEU A 1 92 ? -19.010 -4.131 -11.595 1.00 40.19 92 LEU A N 1
ATOM 754 C CA . LEU A 1 92 ? -20.139 -3.646 -12.396 1.00 40.19 92 LEU A CA 1
ATOM 755 C C . LEU A 1 92 ? -20.686 -4.763 -13.287 1.00 40.19 92 LEU A C 1
ATOM 757 O O . LEU A 1 92 ? -19.853 -5.499 -13.865 1.00 40.19 92 LEU A O 1
#